Protein 1SBX (pdb70)

Secondary structure (DSSP, 8-state):
-----PPPP---EEEEETTEEEEEEEETTEEEEEHHHHHTTTTTTS-HHHHHHHHHHTTPPPEE--HHHHHHHH---S-TT----EEEEHHHHHHHHHHHH--

Sequence (103 aa):
GSHFPSSDRSTERCETVLEGETISCCFVVGGEKKRLCLPQILNSVVLRDFSLQQINAVCDELHIYCCSRRCTADQLEILKVGILPFSAPSCGLITKTTDAERLCNALLYG

Nearest PDB structures (foldseek):
  1sbx-assembly1_A  TM=1.006E+00  e=2.128E-19  Homo sapiens
  3eq5-assembly1_A  TM=9.847E-01  e=1.390E-13  Homo sapiens
  3eq5-assembly10_J  TM=9.673E-01  e=7.580E-13  Homo sapiens
  1l8r-assembly2_B  TM=8.472E-01  e=7.120E-07  Homo sapiens
  2yqr-assembly1_A  TM=3.032E-01  e=5.575E+00  Homo sapiens

Solvent-accessible surface area: 6929 Å² total

Foldseek 3Di:
DVPCDDDAFDDWDWDAAPHDIFIFTQDPNFTWTFVVLCCVPLVVPPDPVVLVVVCVVVVWDKAKHDPNRVVNCCCPVDPPPDPTTIITTPVSSNVSSCVVVDD

Radius of gyration: 14.13 Å; Cα contacts (8 Å, |Δi|>4): 142; chains: 1; bounding box: 38×30×38 Å

B-factor: mean 8.95, std 5.67, range [1.18, 41.55]

InterPro domains:
  IPR003380 SKI/SNO/DAC domain [PF02437] (83-190)
  IPR009061 Putative DNA-binding domain superfamily [SSF46955] (88-191)
  IPR010919 SAND-like domain superfamily [G3DSA:3.10.390.10] (215-313)
  IPR010919 SAND-like domain superfamily [SSF63763] (217-312)
  IPR014890 c-SKI SMAD4-binding domain [PF08782] (218-311)
  IPR014890 c-SKI SMAD4-binding domain [SM01046] (217-312)
  IPR023216 Transcription regulator SKI/SnoN [PTHR10005] (11-712)
  IPR037000 Ski-like, DNA-binding domain superfamily [G3DSA:3.10.260.20] (88-192)
  IPR047315 Ski oncogene-like, Dachshund-homology domain [cd21083] (91-192)

GO terms:
  GO:0005634 nucleus (C, IDA)
  GO:0005813 centrosome (C, IDA)
  GO:0032991 protein-containing complex (C, IDA)
  GO:0010626 negative regulation of Schwann cell proliferation (P, IGI)
  GO:0030512 negative regulation of transforming growth factor beta receptor signaling pathway (P, IGI)
  GO:0030512 negative regulation of transforming growth factor beta receptor signaling pathway (P, IMP)
  GO:0005515 protein binding (F, IPI)
  GO:0005654 nucleoplasm (C, TAS)
  GO:0005654 nucleoplasm (C, IDA)
  GO:0016604 nuclear body (C, IDA)
  GO:0001227 DNA-binding transcription repressor activity, RNA polymerase II-specific (F, IDA)
  GO:0030512 negative regulation of transforming growth factor beta receptor signaling pathway (P, IDA)
  GO:0016605 PML body (C, IDA)
  GO:0043388 positive regulation of DNA binding (P, IDA)
  GO:0008270 zinc ion binding (F, IDA)
  GO:0045668 negative regulation of osteoblast differentiation (P, IDA)
  GO:0014902 myotube differentiation (P, IDA)
  GO:0030514 negative regulation of BMP signaling pathway (P, IDA)
  GO:0032926 negative regulation of activin receptor signaling pathway (P, IDA)
  GO:0060392 negative regulation of SMAD protein signal transducti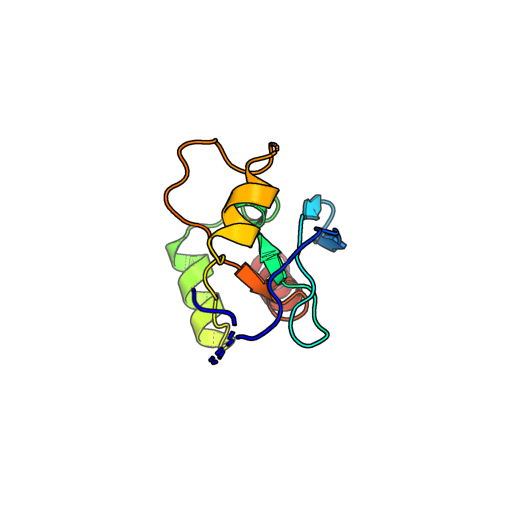on (P, IDA)

CATH classification: 3.10.260.20

Organism: Homo sapiens (NCBI:txid9606)

Structure (mmCIF, N/CA/C/O backbone):
data_1SBX
#
_entry.id   1SBX
#
_cell.length_a   25.927
_cell.length_b   46.633
_cell.length_c   35.729
_cell.angle_alpha   90.00
_cell.angle_beta   93.97
_cell.angle_gamma   90.00
#
_symmetry.space_group_name_H-M   'P 1 21 1'
#
loop_
_entity.id
_entity.type
_entity.pdbx_description
1 polymer 'Ski oncogene'
2 water water
#
loop_
_atom_site.group_PDB
_atom_site.id
_atom_site.type_symbol
_atom_site.label_atom_id
_atom_site.label_alt_id
_atom_site.label_comp_id
_atom_site.label_asym_id
_atom_site.label_entity_id
_atom_site.label_seq_id
_atom_site.pdbx_PDB_ins_code
_atom_site.Cartn_x
_atom_site.Cartn_y
_atom_site.Cartn_z
_atom_site.occupancy
_atom_site.B_iso_or_equiv
_atom_site.auth_seq_id
_atom_site.auth_comp_id
_atom_site.auth_asym_id
_atom_site.auth_atom_id
_atom_site.pdbx_PDB_model_num
ATOM 1 N N . GLY A 1 1 ? -6.723 40.364 -13.237 1.00 20.40 87 GLY A N 1
ATOM 2 C CA . GLY A 1 1 ? -5.940 41.178 -12.259 1.00 18.19 87 GLY A CA 1
ATOM 3 C C . GLY A 1 1 ? -6.339 40.881 -10.827 1.00 17.17 87 GLY A C 1
ATOM 4 O O . GLY A 1 1 ? -7.501 40.591 -10.549 1.00 17.24 87 GLY A O 1
ATOM 5 N N . SER A 1 2 ? -5.377 40.949 -9.913 1.00 16.14 88 SER A N 1
ATOM 6 C CA . SER A 1 2 ? -5.661 40.679 -8.509 1.00 14.72 88 SER A CA 1
ATOM 7 C C . SER A 1 2 ? -5.665 41.964 -7.693 1.00 14.62 88 SER A C 1
ATOM 8 O O . S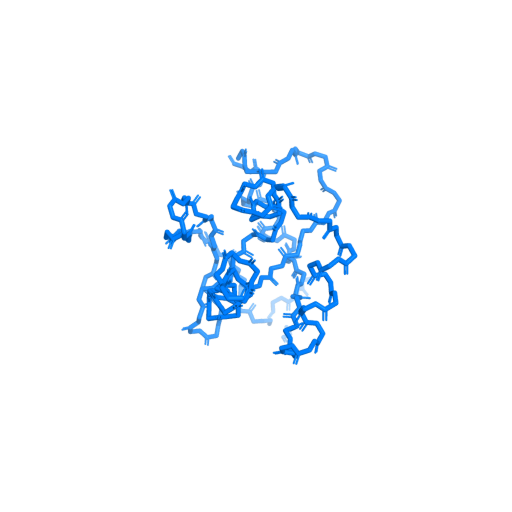ER A 1 2 ? -6.253 42.022 -6.613 1.00 13.13 88 SER A O 1
ATOM 11 N N . HIS A 1 3 ? -5.025 43.002 -8.219 1.00 12.39 89 HIS A N 1
ATOM 12 C CA . HIS A 1 3 ? -4.939 44.265 -7.504 1.00 13.23 89 HIS A CA 1
ATOM 13 C C . HIS A 1 3 ? -6.280 44.873 -7.094 1.00 11.92 89 HIS A C 1
ATOM 14 O O . HIS A 1 3 ? -6.389 45.452 -6.016 1.00 10.40 89 HIS A O 1
ATOM 29 N N . PHE A 1 5 ? -8.690 43.595 -5.890 1.00 9.79 91 PHE A N 1
ATOM 30 C CA . PHE A 1 5 ? -9.237 42.928 -4.714 1.00 9.72 91 PHE A CA 1
ATOM 31 C C . PHE A 1 5 ? -8.430 43.222 -3.455 1.00 9.80 91 PHE A C 1
ATOM 32 O O . PHE A 1 5 ? -8.561 42.537 -2.435 1.00 8.49 91 PHE A O 1
ATOM 48 N N . PRO A 1 7 ? -4.851 43.234 -2.698 1.00 11.92 93 PRO A N 1
ATOM 49 C CA . PRO A 1 7 ? -3.880 42.259 -2.200 1.00 11.25 93 PRO A CA 1
ATOM 50 C C . PRO A 1 7 ? -2.886 42.938 -1.263 1.00 11.08 93 PRO A C 1
ATOM 51 O O . PRO A 1 7 ? -2.734 44.160 -1.282 1.00 12.27 93 PRO A O 1
ATOM 55 N N A SER A 1 8 ? -2.218 42.143 -0.435 0.50 10.17 94 SER A N 1
ATOM 56 N N B SER A 1 8 ? -2.217 42.140 -0.439 0.50 10.18 94 SER A N 1
ATOM 57 C CA A SER A 1 8 ? -1.228 42.678 0.487 0.50 9.54 94 SER A CA 1
ATOM 58 C CA B SER A 1 8 ? -1.227 42.668 0.489 0.50 9.72 94 SER A CA 1
ATOM 59 C C A SER A 1 8 ? 0.097 42.794 -0.252 0.50 8.97 94 SER A C 1
ATOM 60 C C B SER A 1 8 ? 0.099 42.790 -0.251 0.50 8.98 94 SER A C 1
ATOM 61 O O A SER A 1 8 ? 0.276 42.196 -1.312 0.50 8.27 94 SER A O 1
ATOM 62 O O B SER A 1 8 ? 0.279 42.193 -1.311 0.50 8.25 94 SER A O 1
ATOM 67 N N . ASP A 1 9 ? 1.019 43.569 0.306 1.00 9.55 95 ASP A N 1
ATOM 68 C CA . ASP A 1 9 ? 2.323 43.761 -0.310 1.00 9.72 95 ASP A CA 1
ATOM 69 C C . ASP A 1 9 ? 3.101 42.456 -0.356 1.00 8.67 95 ASP A C 1
ATOM 70 O O . ASP A 1 9 ? 2.971 41.609 0.528 1.00 9.28 95 ASP A O 1
ATOM 75 N N . ARG A 1 10 ? 3.905 42.285 -1.396 1.00 7.88 96 ARG A N 1
ATOM 76 C CA . ARG A 1 10 ? 4.718 41.085 -1.498 1.00 7.39 96 ARG A CA 1
ATOM 77 C C . ARG A 1 10 ? 6.143 41.454 -1.120 1.00 7.63 96 ARG A C 1
ATOM 78 O O . ARG A 1 10 ? 6.453 42.631 -0.951 1.00 7.53 96 ARG A O 1
ATOM 86 N N . SER A 1 11 ? 7.003 40.452 -0.967 1.00 6.77 97 SER A N 1
ATOM 87 C CA . SER A 1 11 ? 8.398 40.715 -0.637 1.00 8.18 97 SER A CA 1
ATOM 88 C C . SER A 1 11 ? 9.068 41.232 -1.898 1.00 8.47 97 SER A C 1
ATOM 89 O O . SER A 1 11 ? 8.910 40.658 -2.977 1.00 10.26 97 SER A O 1
ATOM 92 N N . THR A 1 12 ? 9.822 42.315 -1.757 1.00 7.53 98 THR A N 1
ATOM 93 C CA . THR A 1 12 ? 10.485 42.928 -2.898 1.00 9.00 98 THR A CA 1
ATOM 94 C C . THR A 1 12 ? 12.000 43.022 -2.762 1.00 9.21 98 THR A C 1
ATOM 95 O O . THR A 1 12 ? 12.685 43.462 -3.683 1.00 9.80 98 THR A O 1
ATOM 99 N N . GLU A 1 13 ? 12.520 42.615 -1.611 1.00 8.71 99 GLU A N 1
ATOM 100 C CA . GLU A 1 13 ? 13.958 42.635 -1.390 1.00 7.12 99 GLU A CA 1
ATOM 101 C C . GLU A 1 13 ? 14.330 41.696 -0.255 1.00 6.58 99 GLU A C 1
ATOM 102 O O . GLU A 1 13 ? 13.496 41.343 0.575 1.00 5.33 99 GLU A O 1
ATOM 108 N N . ARG A 1 14 ? 15.586 41.275 -0.234 1.00 5.27 100 ARG A N 1
ATOM 109 C CA . ARG A 1 14 ? 16.053 40.382 0.812 1.00 4.64 100 ARG A CA 1
ATOM 110 C C . ARG A 1 14 ? 17.019 41.113 1.727 1.00 4.53 100 ARG A C 1
ATOM 111 O O . ARG A 1 14 ? 17.431 42.235 1.444 1.00 5.19 100 ARG A O 1
ATOM 119 N N . CYS A 1 15 ? 17.350 40.478 2.842 1.00 3.62 101 CYS A N 1
ATOM 120 C CA . CYS A 1 15 ? 18.307 41.023 3.792 1.00 4.35 101 CYS A CA 1
ATOM 121 C C . CYS A 1 15 ? 18.996 39.814 4.396 1.00 5.93 101 CYS A C 1
ATOM 122 O O . CYS A 1 15 ? 18.810 38.695 3.916 1.00 4.87 101 CYS A O 1
ATOM 125 N N . GLU A 1 16 ? 19.799 40.019 5.429 1.00 5.89 102 GLU A N 1
ATOM 126 C CA . GLU A 1 16 ? 20.491 38.890 6.028 1.00 6.75 102 GLU A CA 1
ATOM 127 C C . GLU A 1 16 ? 20.754 39.091 7.505 1.00 6.38 102 GLU A C 1
ATOM 128 O O . GLU A 1 16 ? 20.560 40.181 8.049 1.00 7.79 102 GLU A O 1
ATOM 134 N N . THR A 1 17 ? 21.199 38.025 8.154 1.00 6.54 103 THR A N 1
ATOM 135 C CA . THR A 1 17 ? 21.499 38.078 9.573 1.00 6.29 103 THR A CA 1
ATOM 136 C C . THR A 1 17 ? 22.504 36.984 9.869 1.00 7.28 103 THR A C 1
ATOM 137 O O . THR A 1 17 ? 22.586 35.999 9.140 1.00 6.64 103 THR A O 1
ATOM 141 N N . VAL A 1 18 ? 23.284 37.160 10.927 1.00 6.59 104 VAL A N 1
ATOM 142 C CA . VAL A 1 18 ? 24.272 36.156 11.283 1.00 8.25 104 VAL A CA 1
ATOM 143 C C . VAL A 1 18 ? 23.710 35.191 12.320 1.00 8.71 104 VAL A C 1
ATOM 144 O O . VAL A 1 18 ? 23.257 35.600 13.393 1.00 10.93 104 VAL A O 1
ATOM 148 N N . LEU A 1 19 ? 23.736 33.905 11.983 1.00 9.25 105 LEU A N 1
ATOM 149 C CA . LEU A 1 19 ? 23.240 32.855 12.866 1.00 7.16 105 LEU A CA 1
ATOM 150 C C . LEU A 1 19 ? 24.363 31.879 13.190 1.00 7.53 105 LEU A C 1
ATOM 151 O O . LEU A 1 19 ? 24.824 31.150 12.318 1.00 7.66 105 LEU A O 1
ATOM 156 N N . GLU A 1 20 ? 24.803 31.876 14.443 1.00 7.51 106 GLU A N 1
ATOM 157 C CA . GLU A 1 20 ? 25.868 30.976 14.876 1.00 9.08 106 GLU A CA 1
ATOM 158 C C . GLU A 1 20 ? 27.064 30.965 13.925 1.00 9.58 106 GLU A C 1
ATOM 159 O O . GLU A 1 20 ? 27.601 29.902 13.608 1.00 10.85 106 GLU A O 1
ATOM 165 N N . GLY A 1 21 ? 27.469 32.143 13.459 1.00 10.21 107 GLY A N 1
ATOM 166 C CA . GLY A 1 21 ? 28.618 32.227 12.574 1.00 9.90 107 GLY A CA 1
ATOM 167 C C . GLY A 1 21 ? 28.379 32.195 11.074 1.00 10.64 107 GLY A C 1
ATOM 168 O O . GLY A 1 21 ? 29.311 32.418 10.302 1.00 12.06 107 GLY A O 1
ATOM 169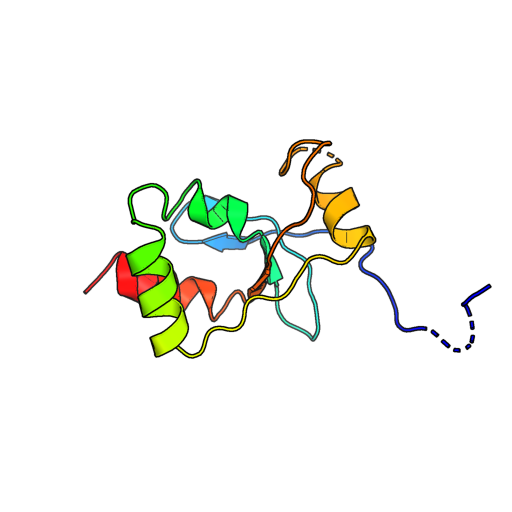 N N . GLU A 1 22 ? 27.151 31.915 10.650 1.00 8.73 108 GLU A N 1
ATOM 170 C CA . GLU A 1 22 ? 26.839 31.860 9.227 1.00 8.18 108 GLU A CA 1
ATOM 171 C C . GLU A 1 22 ? 25.869 32.973 8.835 1.00 7.63 108 GLU A C 1
ATOM 172 O O . GLU A 1 22 ? 24.925 33.268 9.565 1.00 8.97 108 GLU A O 1
ATOM 178 N N . THR A 1 23 ? 26.109 33.590 7.681 1.00 7.62 109 THR A N 1
ATOM 179 C CA . THR A 1 23 ? 25.239 34.652 7.191 1.00 6.85 109 THR A CA 1
ATOM 180 C C . THR A 1 23 ? 24.069 34.019 6.447 1.00 6.60 109 THR A C 1
ATOM 181 O O . THR A 1 23 ? 24.246 33.410 5.390 1.00 8.96 109 THR A O 1
ATOM 185 N N . ILE A 1 24 ? 22.874 34.175 7.005 1.00 5.25 110 ILE A N 1
ATOM 186 C CA . ILE A 1 24 ? 21.666 33.598 6.428 1.00 4.17 110 ILE A CA 1
ATOM 187 C C . ILE A 1 24 ? 20.789 34.658 5.770 1.00 3.51 110 ILE A C 1
ATOM 188 O O . ILE A 1 24 ? 20.580 35.734 6.331 1.00 3.98 110 ILE A O 1
ATOM 193 N N . SER A 1 25 ? 20.283 34.347 4.580 1.00 3.28 111 SER A N 1
ATOM 194 C CA . SER A 1 25 ? 19.417 35.265 3.847 1.00 3.78 111 SER A CA 1
ATOM 195 C C . SER A 1 25 ? 18.028 35.226 4.467 1.00 2.33 111 SER A C 1
ATOM 196 O O . SER A 1 25 ? 17.569 34.172 4.911 1.00 3.12 111 SER A O 1
ATOM 199 N N A CYS A 1 26 ? 17.372 36.384 4.512 0.80 3.74 112 CYS A N 1
ATOM 200 N N B CYS A 1 26 ? 17.355 36.369 4.482 0.20 2.72 112 CYS A N 1
ATOM 201 C CA A CYS A 1 26 ? 16.042 36.500 5.112 0.80 3.45 112 CYS A CA 1
ATOM 202 C CA B CYS A 1 26 ? 16.023 36.439 5.057 0.20 2.38 112 CYS A CA 1
ATOM 203 C C A CYS A 1 26 ? 15.155 37.500 4.386 0.80 2.90 112 CYS A C 1
ATOM 204 C C B CYS A 1 26 ? 15.160 37.509 4.406 0.20 2.50 112 CYS A C 1
ATOM 205 O O A CYS A 1 26 ? 15.590 38.203 3.473 0.80 3.25 112 CYS A O 1
ATOM 206 O O B CYS A 1 26 ? 15.617 38.266 3.549 0.20 2.60 112 CYS A O 1
ATOM 211 N N . PHE A 1 27 ? 13.904 37.558 4.831 1.00 2.92 113 PHE A N 1
ATOM 212 C CA . PHE A 1 27 ? 12.933 38.508 4.316 1.00 3.07 113 PHE A CA 1
ATOM 213 C C . PHE A 1 27 ? 12.259 39.031 5.570 1.00 3.38 113 PHE A C 1
ATOM 214 O O . PHE A 1 27 ? 11.960 38.258 6.475 1.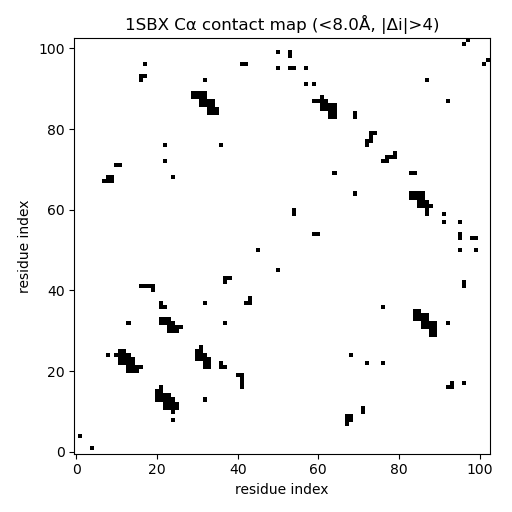00 3.53 113 PHE A O 1
ATOM 222 N N . VAL A 1 28 ? 12.043 40.336 5.650 1.00 3.25 114 VAL A N 1
ATOM 223 C CA . VAL A 1 28 ? 11.380 40.883 6.822 1.00 3.94 114 VAL A CA 1
ATOM 224 C C . VAL A 1 28 ? 9.881 40.749 6.598 1.00 5.04 114 VAL A C 1
ATOM 225 O O . VAL A 1 28 ? 9.341 41.252 5.608 1.00 4.42 114 VAL A O 1
ATOM 229 N N . VAL A 1 29 ? 9.222 40.045 7.511 1.00 4.47 115 VAL A N 1
ATOM 230 C CA . VAL A 1 29 ? 7.785 39.831 7.432 1.00 5.52 115 VAL A CA 1
ATOM 231 C C . VAL A 1 29 ? 7.177 40.040 8.814 1.00 5.30 115 VAL A C 1
ATOM 232 O O . VAL A 1 29 ? 7.598 39.414 9.783 1.00 6.40 115 VAL A O 1
ATOM 236 N N . GLY A 1 30 ? 6.197 40.933 8.904 1.00 6.24 116 GLY A N 1
ATOM 237 C CA . GLY A 1 30 ? 5.553 41.184 10.180 1.00 6.92 116 GLY A CA 1
ATOM 238 C C . GLY A 1 30 ? 6.486 41.734 11.238 1.00 6.85 116 GLY A C 1
ATOM 239 O O . GLY A 1 30 ? 6.288 41.504 12.430 1.00 8.04 116 GLY A O 1
ATOM 240 N N . GLY A 1 31 ? 7.513 42.453 10.801 1.00 6.71 117 GLY A N 1
ATOM 241 C CA . GLY A 1 31 ? 8.456 43.036 11.739 1.00 5.68 117 GLY A CA 1
ATOM 242 C C . GLY A 1 31 ? 9.545 42.102 12.239 1.00 5.58 117 GLY A C 1
ATOM 243 O O . GLY A 1 31 ? 10.294 42.455 13.144 1.00 6.42 117 GLY A O 1
ATOM 244 N N . GLU A 1 32 ? 9.639 40.911 11.655 1.00 4.43 118 GLU A N 1
ATOM 245 C CA . GLU A 1 32 ? 10.655 39.943 12.057 1.00 5.14 118 GLU A CA 1
ATOM 246 C C . GLU A 1 32 ? 11.326 39.322 10.842 1.00 3.88 118 GLU A C 1
ATOM 247 O O . GLU A 1 32 ? 10.668 39.037 9.845 1.00 5.23 118 GLU A O 1
ATOM 253 N N A LYS A 1 33 ? 12.637 39.113 10.929 0.40 3.68 119 LYS A N 1
ATOM 254 N N B LYS A 1 33 ? 12.638 39.121 10.921 0.60 3.80 119 LYS A N 1
ATOM 255 C CA A LYS A 1 33 ? 13.371 38.496 9.833 0.40 3.31 119 LYS A CA 1
ATOM 256 C CA B LYS A 1 33 ? 13.359 38.506 9.818 0.60 3.69 119 LYS A CA 1
ATOM 257 C C A LYS A 1 33 ? 12.981 37.026 9.737 0.40 3.54 119 LYS A C 1
ATOM 258 C C B LYS A 1 33 ? 12.988 37.032 9.734 0.60 3.68 119 LYS A C 1
ATOM 259 O O A LYS A 1 33 ? 12.912 36.329 10.750 0.40 3.64 119 LYS A O 1
ATOM 260 O O B LYS A 1 33 ? 12.934 36.340 10.751 0.60 3.49 119 LYS A O 1
ATOM 271 N N . ARG A 1 34 ? 12.719 36.565 8.519 1.00 3.98 120 ARG A N 1
ATOM 272 C CA . ARG A 1 34 ? 12.356 35.168 8.285 1.00 3.51 120 ARG A CA 1
ATOM 273 C C . ARG A 1 34 ? 13.522 34.557 7.520 1.00 3.68 120 ARG A C 1
ATOM 274 O O . ARG A 1 34 ? 13.781 34.926 6.370 1.00 4.42 120 ARG A O 1
ATOM 282 N N . LEU A 1 35 ? 14.210 33.616 8.164 1.00 2.48 121 LEU A N 1
ATOM 283 C CA . LEU A 1 35 ? 15.389 32.965 7.597 1.00 3.50 121 LEU A CA 1
ATOM 284 C C . LEU A 1 35 ? 15.153 31.772 6.680 1.00 2.90 121 LEU A C 1
ATOM 285 O O . LEU A 1 35 ? 14.265 30.954 6.910 1.00 2.67 121 LEU A O 1
ATOM 290 N N . CYS A 1 36 ? 15.980 31.677 5.642 1.00 1.84 122 CYS A N 1
ATOM 291 C CA . CYS A 1 36 ? 15.904 30.575 4.686 1.00 3.28 122 CYS A CA 1
ATOM 292 C C . CYS A 1 36 ? 16.243 29.289 5.441 1.00 3.03 122 CYS A C 1
ATOM 293 O O . CYS A 1 36 ? 17.393 29.073 5.826 1.00 2.86 122 CYS A O 1
ATOM 296 N N . LEU A 1 37 ? 15.247 28.438 5.656 1.00 1.98 123 LEU A N 1
ATOM 297 C CA . LEU A 1 37 ? 15.467 27.200 6.401 1.00 3.80 123 LEU A CA 1
ATOM 298 C C . LEU A 1 37 ? 16.512 26.256 5.797 1.00 3.70 123 LEU A C 1
ATOM 299 O O . LEU A 1 37 ? 17.417 25.800 6.499 1.00 3.72 123 LEU A O 1
ATOM 304 N N . PRO A 1 38 ? 16.406 25.946 4.493 1.00 4.07 124 PRO A N 1
ATOM 305 C CA . PRO A 1 38 ? 17.386 25.048 3.874 1.00 4.83 124 PRO A CA 1
ATOM 306 C C . PRO A 1 38 ? 18.821 25.510 4.114 1.00 5.09 124 PRO A C 1
ATOM 307 O O . PRO A 1 38 ? 19.713 24.704 4.381 1.00 5.04 124 PRO A O 1
ATOM 311 N N . GLN A 1 39 ? 19.036 26.816 4.026 1.00 4.77 125 GLN A N 1
ATOM 312 C CA . GLN A 1 39 ? 20.363 27.373 4.228 1.00 5.44 125 GLN A CA 1
ATOM 313 C C . GLN A 1 39 ? 20.888 27.036 5.623 1.00 4.80 125 GLN A C 1
ATOM 314 O O . GLN A 1 39 ? 22.060 26.692 5.789 1.00 6.34 125 GLN A O 1
ATOM 320 N N . ILE A 1 40 ? 20.018 27.125 6.623 1.00 4.73 126 ILE A N 1
ATOM 321 C CA . ILE A 1 40 ? 20.397 26.806 7.998 1.00 4.20 126 ILE A CA 1
ATOM 322 C C . ILE A 1 40 ? 20.701 25.313 8.137 1.00 3.98 126 ILE A C 1
ATOM 323 O O . ILE A 1 40 ? 21.722 24.922 8.707 1.00 4.31 126 ILE A O 1
ATOM 328 N N . LEU A 1 41 ? 19.803 24.487 7.609 1.00 3.59 127 LEU A N 1
ATOM 329 C CA . LEU A 1 41 ? 19.943 23.037 7.668 1.00 4.21 127 LEU A CA 1
ATOM 330 C C . LEU A 1 41 ? 21.206 22.545 6.978 1.00 5.47 127 LEU A C 1
ATOM 331 O O . LEU A 1 41 ? 21.758 21.511 7.357 1.00 4.69 127 LEU A O 1
ATOM 336 N N . ASN A 1 42 ? 21.655 23.287 5.970 1.00 4.47 128 ASN A N 1
ATOM 337 C CA . ASN A 1 42 ? 22.853 22.925 5.214 1.00 5.45 128 ASN A CA 1
ATOM 338 C C . ASN A 1 42 ? 24.140 23.572 5.712 1.00 7.88 128 ASN A C 1
ATOM 339 O O . ASN A 1 42 ? 25.208 23.340 5.146 1.00 10.35 128 ASN A O 1
ATOM 344 N N . SER A 1 43 ? 24.050 24.382 6.759 1.00 5.78 129 SER A N 1
ATOM 345 C CA . SER A 1 43 ? 25.242 25.028 7.292 1.00 6.48 129 SER A CA 1
ATOM 346 C C . SER A 1 43 ? 25.417 24.813 8.794 1.00 5.53 129 SER A C 1
ATOM 347 O O . SER A 1 43 ? 26.053 23.846 9.217 1.00 6.91 129 SER A O 1
ATOM 350 N N A VAL A 1 44 ? 24.860 25.708 9.603 0.40 6.49 130 VAL A N 1
ATOM 351 N N B VAL A 1 44 ? 24.827 25.706 9.582 0.60 6.55 130 VAL A N 1
ATOM 352 C CA A VAL A 1 44 ? 24.993 25.597 11.053 0.40 5.92 130 VAL A CA 1
ATOM 353 C CA B VAL A 1 44 ? 24.903 25.657 11.039 0.60 6.05 130 VAL A CA 1
ATOM 354 C C A VAL A 1 44 ? 24.483 24.281 11.636 0.40 5.91 130 VAL A C 1
ATOM 355 C C B VAL A 1 44 ? 24.456 24.323 11.638 0.60 5.84 130 VAL A C 1
ATOM 356 O O A VAL A 1 44 ? 25.036 23.786 12.616 0.40 6.61 130 VAL A O 1
ATOM 357 O O B VAL A 1 44 ? 25.027 23.858 12.621 0.60 6.69 130 VAL A O 1
ATOM 364 N N . LEU A 1 45 ? 23.437 23.712 11.044 1.00 5.43 131 LEU A N 1
ATOM 365 C CA . LEU A 1 45 ? 22.904 22.444 11.544 1.00 5.48 131 LEU A CA 1
ATOM 366 C C . LEU A 1 45 ? 23.164 21.273 10.599 1.00 5.87 131 LEU A C 1
ATOM 367 O O . LEU A 1 45 ? 22.477 20.255 10.658 1.00 5.89 131 LEU A O 1
ATOM 372 N N . ARG A 1 46 ? 24.174 21.412 9.745 1.00 6.40 132 ARG A N 1
ATOM 373 C CA . ARG A 1 46 ? 24.503 20.374 8.774 1.00 9.03 132 ARG A CA 1
ATOM 374 C C . ARG A 1 46 ? 24.709 18.988 9.379 1.00 9.10 132 ARG A C 1
ATOM 375 O O . ARG A 1 46 ? 24.318 17.987 8.779 1.00 10.10 132 ARG A O 1
ATOM 383 N N . ASP A 1 47 ? 25.312 18.925 10.564 1.00 10.87 133 ASP A N 1
ATOM 384 C CA . ASP A 1 47 ? 25.581 17.642 11.207 1.00 12.00 133 ASP A CA 1
ATOM 385 C C . ASP A 1 47 ? 24.492 17.077 12.112 1.00 11.69 133 ASP A C 1
ATOM 386 O O . ASP A 1 47 ? 24.712 16.078 12.796 1.00 15.09 133 ASP A O 1
ATOM 391 N N . PHE A 1 48 ? 23.322 17.706 12.119 1.00 8.56 134 PHE A N 1
ATOM 392 C CA . PHE A 1 48 ? 22.213 17.223 12.932 1.00 8.27 134 PHE A CA 1
ATOM 393 C C . PHE A 1 48 ? 21.200 16.527 12.037 1.00 7.02 134 PHE A C 1
ATOM 394 O O . PHE A 1 48 ? 20.928 16.981 10.924 1.00 7.99 134 PHE A O 1
ATOM 402 N N . SER A 1 49 ? 20.654 15.417 12.520 1.00 5.64 135 SER A N 1
ATOM 403 C CA . SER A 1 49 ? 19.679 14.659 11.745 1.00 6.63 135 SER A CA 1
ATOM 404 C C . SER A 1 49 ? 18.392 15.458 11.618 1.00 5.92 135 SER A C 1
ATOM 405 O O . SER A 1 49 ? 18.056 16.247 12.500 1.00 5.72 135 SER A O 1
ATOM 408 N N . LEU A 1 50 ? 17.673 15.265 10.516 1.00 5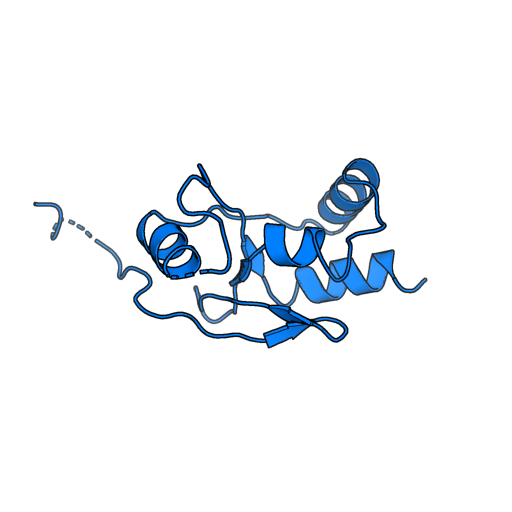.61 136 LEU A N 1
ATOM 409 C CA . LEU A 1 50 ? 16.420 15.981 10.333 1.00 5.58 136 LEU A CA 1
ATOM 410 C C . LEU A 1 50 ? 15.411 15.510 11.377 1.00 6.52 136 LEU A C 1
ATOM 411 O O . LEU A 1 50 ? 14.522 16.264 11.778 1.00 7.14 136 LEU A O 1
ATOM 416 N N . GLN A 1 51 ? 15.556 14.268 11.831 1.00 7.70 137 GLN A N 1
ATOM 417 C CA . GLN A 1 51 ? 14.641 13.743 12.835 1.00 7.26 137 GLN A CA 1
ATOM 418 C C . GLN A 1 51 ? 14.796 14.522 14.133 1.00 6.20 137 GLN A C 1
ATOM 419 O O . GLN A 1 51 ? 13.805 14.900 14.759 1.00 6.93 137 GLN A O 1
ATOM 425 N N . GLN A 1 52 ? 16.039 14.763 14.542 1.00 4.93 138 GLN A N 1
ATOM 426 C CA . GLN A 1 52 ? 16.284 15.499 15.779 1.00 5.14 138 GLN A CA 1
ATOM 427 C C . GLN A 1 52 ? 15.896 16.967 15.636 1.00 5.02 138 GLN A C 1
ATOM 428 O O . GLN A 1 52 ? 15.287 17.543 16.532 1.00 5.84 138 GLN A O 1
ATOM 434 N N . ILE A 1 53 ? 16.248 17.568 14.506 1.00 3.27 139 ILE A N 1
ATOM 435 C CA . ILE A 1 53 ? 15.914 18.968 14.268 1.00 4.26 139 ILE A CA 1
ATOM 436 C C . ILE A 1 53 ? 14.399 19.136 14.342 1.00 6.16 139 ILE A C 1
ATOM 437 O O . ILE A 1 53 ? 13.887 20.028 15.025 1.00 6.02 139 ILE A O 1
ATOM 442 N N . ASN A 1 54 ? 13.685 18.262 13.644 1.00 3.59 140 ASN A N 1
ATOM 443 C CA . ASN A 1 54 ? 12.230 18.309 13.621 1.00 5.64 140 ASN A CA 1
ATOM 444 C C . ASN A 1 54 ? 11.657 18.119 15.028 1.00 5.84 140 ASN A C 1
ATOM 445 O O . ASN A 1 54 ? 10.758 18.850 15.446 1.00 5.81 140 ASN A O 1
ATOM 450 N N . ALA A 1 55 ? 12.198 17.152 15.761 1.00 5.53 141 ALA A N 1
ATOM 451 C CA . ALA A 1 55 ? 11.735 16.868 17.117 1.00 6.30 141 ALA A CA 1
ATOM 452 C C . ALA A 1 55 ? 11.871 18.081 18.035 1.00 6.05 141 ALA A C 1
ATOM 453 O O . ALA A 1 55 ? 10.962 18.391 18.810 1.00 6.17 141 ALA A O 1
ATOM 455 N N . VAL A 1 56 ? 13.009 18.764 17.951 1.00 4.29 142 VAL A N 1
ATOM 456 C CA . VAL A 1 56 ? 13.249 19.938 18.786 1.00 5.45 142 VAL A CA 1
ATOM 457 C C . VAL A 1 56 ? 12.381 21.115 18.344 1.00 5.68 142 VAL A C 1
ATOM 458 O O . VAL A 1 56 ? 11.924 21.906 19.172 1.00 5.96 142 VAL A O 1
ATOM 462 N N . CYS A 1 57 ? 12.151 21.238 17.039 1.00 5.47 143 CYS A N 1
ATOM 463 C CA . CYS A 1 57 ? 11.304 22.317 16.533 1.00 6.28 143 CYS A CA 1
ATOM 464 C C . CYS A 1 57 ? 9.905 22.175 17.118 1.00 6.34 143 CYS A C 1
ATOM 465 O O . CYS A 1 57 ? 9.291 23.152 17.541 1.00 6.79 143 CYS A O 1
ATOM 468 N N . ASP A 1 58 ? 9.397 20.950 17.128 1.00 7.07 144 ASP A N 1
ATOM 469 C CA . ASP A 1 58 ? 8.070 20.698 17.672 1.00 9.25 144 ASP A CA 1
ATOM 470 C C . ASP A 1 58 ? 8.009 21.075 19.149 1.00 7.85 144 ASP A C 1
ATOM 471 O O . ASP A 1 58 ? 7.066 21.723 19.597 1.00 6.59 144 ASP A O 1
ATOM 476 N N . GLU A 1 59 ? 9.025 20.672 19.902 1.00 6.88 145 GLU A N 1
ATOM 477 C CA . GLU A 1 59 ? 9.066 20.962 21.329 1.00 7.93 145 GLU A CA 1
ATOM 478 C C . GLU A 1 59 ? 9.118 22.463 21.599 1.00 6.68 145 GLU A C 1
ATOM 479 O O . GLU A 1 59 ? 8.579 22.941 22.598 1.00 7.80 145 GLU A O 1
ATOM 485 N N . LEU A 1 60 ? 9.764 23.200 20.701 1.00 4.71 146 LEU A N 1
ATOM 486 C CA . LEU A 1 60 ? 9.890 24.649 20.835 1.00 4.59 146 LEU A CA 1
ATOM 487 C C . LEU A 1 60 ? 8.732 25.385 20.167 1.00 5.40 146 LEU A C 1
ATOM 488 O O . LEU A 1 60 ? 8.730 26.617 20.097 1.00 6.30 146 LEU A O 1
ATOM 493 N N . HIS A 1 61 ? 7.752 24.628 19.681 1.00 5.46 147 HIS A N 1
ATOM 494 C CA . HIS A 1 61 ? 6.586 25.212 19.018 1.00 7.14 147 HIS A CA 1
ATOM 495 C C . HIS A 1 61 ? 6.998 26.144 17.889 1.00 7.13 147 HIS A C 1
ATOM 496 O O . HIS A 1 61 ? 6.455 27.242 17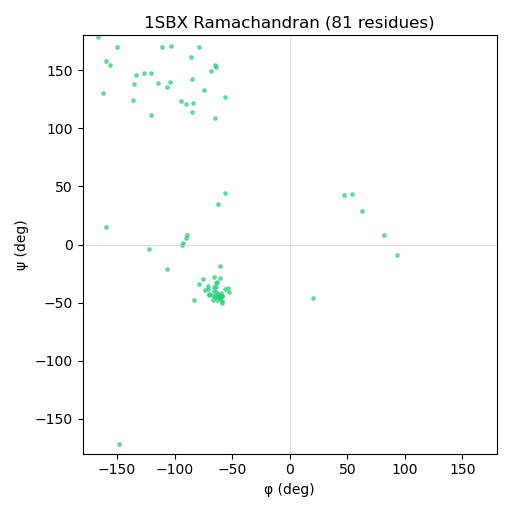.732 1.00 8.36 147 HIS A O 1
ATOM 503 N N . ILE A 1 62 ? 7.969 25.700 17.103 1.00 5.27 148 ILE A N 1
ATOM 504 C CA . ILE A 1 62 ? 8.451 26.489 15.985 1.00 6.04 148 ILE A CA 1
ATOM 505 C C . ILE A 1 62 ? 7.665 26.154 14.728 1.00 7.45 148 ILE A C 1
ATOM 506 O O . ILE A 1 62 ? 7.623 24.999 14.300 1.00 8.66 148 ILE A O 1
ATOM 511 N N . TYR A 1 63 ? 7.025 27.166 14.153 1.00 7.34 149 TYR A N 1
ATOM 512 C CA . TYR A 1 63 ? 6.264 26.977 12.929 1.00 7.51 149 TYR A CA 1
ATOM 513 C C . TYR A 1 63 ? 7.080 27.488 11.756 1.00 7.19 149 TYR A C 1
ATOM 514 O O . TYR A 1 63 ? 7.517 28.642 11.745 1.00 8.52 149 TYR A O 1
ATOM 523 N N A CYS A 1 64 ? 7.299 26.631 10.767 0.70 6.99 150 CYS A N 1
ATOM 524 N N B CYS A 1 64 ? 7.275 26.621 10.767 0.30 7.12 150 CYS A N 1
ATOM 525 C CA A CYS A 1 64 ? 8.065 27.034 9.602 0.70 8.04 150 CYS A CA 1
ATOM 526 C CA B CYS A 1 64 ? 8.033 26.955 9.568 0.30 7.56 150 CYS A CA 1
ATOM 527 C C A CYS A 1 64 ? 7.124 27.370 8.456 0.70 8.17 150 CYS A C 1
ATOM 528 C C B CYS A 1 64 ? 7.097 27.364 8.440 0.30 7.66 150 CYS A C 1
ATOM 529 O O A CYS A 1 64 ? 6.337 26.534 8.010 0.70 8.07 150 CYS A O 1
ATOM 530 O O B CYS A 1 64 ? 6.287 26.561 7.978 0.30 7.43 150 CYS A O 1
ATOM 535 N N . SER A 1 65 ? 7.202 28.613 7.997 1.00 7.15 151 SER A N 1
ATOM 536 C CA . SER A 1 65 ? 6.355 29.084 6.915 1.00 8.58 151 SER A CA 1
ATOM 537 C C . SER A 1 65 ? 6.956 28.703 5.569 1.00 8.51 151 SER A C 1
ATOM 538 O O . SER A 1 65 ? 8.075 28.194 5.494 1.00 8.78 151 SER A O 1
ATOM 541 N N A ARG A 1 66 ? 6.201 28.944 4.504 0.30 8.49 152 ARG A N 1
ATOM 542 N N B ARG A 1 66 ? 6.199 28.965 4.512 0.70 9.39 152 ARG A N 1
ATOM 543 C CA A ARG A 1 66 ? 6.660 28.625 3.160 0.30 8.06 152 ARG A CA 1
ATOM 544 C CA B ARG A 1 66 ? 6.610 28.645 3.154 0.70 9.36 152 ARG A CA 1
ATOM 545 C C A ARG A 1 66 ? 6.892 29.897 2.354 0.30 7.83 152 ARG A C 1
ATOM 546 C C B ARG A 1 66 ? 6.897 29.920 2.362 0.70 8.92 152 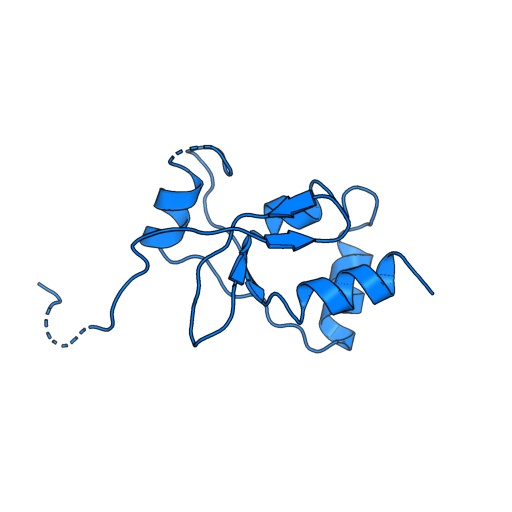ARG A C 1
ATOM 547 O O A ARG A 1 66 ? 6.122 30.854 2.447 0.30 7.67 152 ARG A O 1
ATOM 548 O O B ARG A 1 66 ? 6.176 30.912 2.483 0.70 8.10 152 ARG A O 1
ATOM 563 N N . CYS A 1 67 ? 7.962 29.900 1.568 1.00 6.14 153 CYS A N 1
ATOM 564 C CA . CYS A 1 67 ? 8.308 31.054 0.746 1.00 6.65 153 CYS A CA 1
ATOM 565 C C . CYS A 1 67 ? 7.191 31.326 -0.248 1.00 4.51 153 CYS A C 1
ATOM 566 O O . CYS A 1 67 ? 6.613 30.396 -0.809 1.00 4.61 153 CYS A O 1
ATO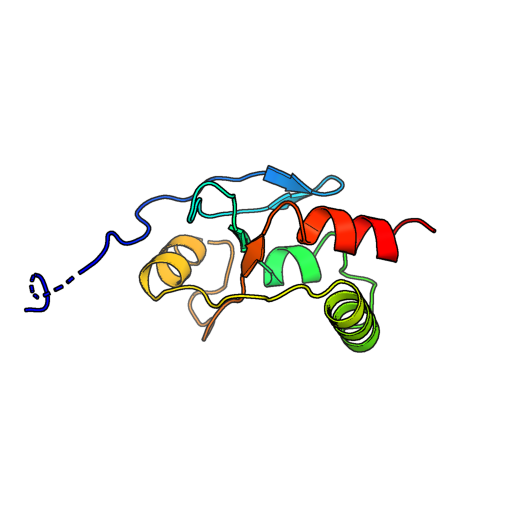M 569 N N . THR A 1 68 ? 6.889 32.599 -0.469 1.00 4.38 154 THR A N 1
ATOM 570 C CA . THR A 1 68 ? 5.878 32.956 -1.456 1.00 4.33 154 THR A CA 1
ATOM 571 C C . THR A 1 68 ? 6.613 32.843 -2.785 1.00 4.41 154 THR A C 1
ATOM 572 O O . THR A 1 68 ? 7.834 32.702 -2.806 1.00 2.78 154 THR A O 1
ATOM 576 N N . ALA A 1 69 ? 5.884 32.914 -3.891 1.00 4.05 155 ALA A N 1
ATOM 577 C CA . ALA A 1 69 ? 6.512 32.819 -5.203 1.00 5.51 155 ALA A CA 1
ATOM 578 C C . ALA A 1 69 ? 7.593 33.887 -5.352 1.00 5.26 155 ALA A C 1
ATOM 579 O O . ALA A 1 69 ? 8.648 33.639 -5.930 1.00 5.20 155 ALA A O 1
ATOM 581 N N . ASP A 1 70 ? 7.331 35.073 -4.816 1.00 4.72 156 ASP A N 1
ATOM 582 C CA . ASP A 1 70 ? 8.284 36.171 -4.905 1.00 5.40 156 ASP A CA 1
ATOM 583 C C . ASP A 1 70 ? 9.541 35.900 -4.093 1.00 4.61 156 ASP A C 1
ATOM 584 O O . ASP A 1 70 ? 10.656 36.148 -4.551 1.00 3.43 156 ASP A O 1
ATOM 589 N N . GLN A 1 71 ? 9.361 35.388 -2.882 1.00 3.56 157 GLN A N 1
ATOM 590 C CA . GLN A 1 71 ? 10.503 35.097 -2.030 1.00 3.48 157 GLN A CA 1
ATOM 591 C C . GLN A 1 71 ? 11.347 33.975 -2.624 1.00 3.20 157 GLN A C 1
ATOM 592 O O . GLN A 1 71 ? 12.575 34.031 -2.590 1.00 3.39 157 GLN A O 1
ATOM 598 N N . LEU A 1 72 ? 10.694 32.958 -3.176 1.00 2.74 158 LEU A N 1
ATOM 599 C CA . LEU A 1 72 ? 11.421 31.846 -3.781 1.00 3.53 158 LEU A CA 1
ATOM 600 C C . LEU A 1 72 ? 12.275 32.362 -4.941 1.00 3.45 158 LEU A C 1
ATOM 601 O O . LEU A 1 72 ? 13.444 31.998 -5.072 1.00 2.84 158 LEU A O 1
ATOM 606 N N . GLU A 1 73 ? 11.691 33.220 -5.774 1.00 3.54 159 GLU A N 1
ATOM 607 C CA . GLU A 1 73 ? 12.407 33.789 -6.912 1.00 4.28 159 GLU A CA 1
ATOM 608 C C . GLU A 1 73 ? 13.621 34.594 -6.461 1.00 4.40 159 GLU A C 1
ATOM 609 O O . GLU A 1 73 ? 14.713 34.433 -7.001 1.00 3.23 159 GLU A O 1
ATOM 615 N N . ILE A 1 74 ? 13.438 35.453 -5.463 1.00 3.37 160 ILE A N 1
ATOM 616 C CA . ILE A 1 74 ? 14.548 36.264 -4.980 1.00 3.32 160 ILE A CA 1
ATOM 617 C C . ILE A 1 74 ? 15.704 35.395 -4.483 1.00 4.22 160 ILE A C 1
ATOM 618 O O . ILE A 1 74 ? 16.865 35.663 -4.798 1.00 4.79 160 ILE A O 1
ATOM 623 N N . LEU A 1 75 ? 15.395 34.347 -3.725 1.00 2.37 161 LEU A N 1
ATOM 624 C CA . LEU A 1 75 ? 16.443 33.472 -3.214 1.00 2.61 161 LEU A CA 1
ATOM 625 C C . LEU A 1 75 ? 17.175 32.773 -4.347 1.00 2.96 161 LEU A C 1
ATOM 626 O O . LEU A 1 75 ? 18.374 32.514 -4.253 1.00 3.69 161 LEU A O 1
ATOM 631 N N . LYS A 1 76 ? 16.457 32.469 -5.423 1.00 3.48 162 LYS A N 1
ATOM 632 C CA . LYS A 1 76 ? 17.079 31.810 -6.568 1.00 5.02 162 LYS A CA 1
ATOM 633 C C . LYS A 1 76 ? 18.015 32.788 -7.276 1.00 5.77 162 LYS A C 1
ATOM 634 O O . LYS A 1 76 ? 19.138 32.436 -7.634 1.00 5.93 162 LYS A O 1
ATOM 640 N N . VAL A 1 77 ? 17.554 34.022 -7.458 1.00 6.73 163 VAL A N 1
ATOM 641 C CA . VAL A 1 77 ? 18.357 35.051 -8.114 1.00 7.86 163 VAL A CA 1
ATOM 642 C C . VAL A 1 77 ? 19.628 35.330 -7.316 1.00 6.93 163 VAL A C 1
ATOM 643 O O . VAL A 1 77 ? 20.668 35.672 -7.887 1.00 8.21 163 VAL A O 1
ATOM 655 N N . GLY A 1 79 ? 21.213 33.106 -5.723 1.00 7.31 165 GLY A N 1
ATOM 656 C CA . GLY A 1 79 ? 22.049 31.920 -5.758 1.00 6.21 165 GLY A CA 1
ATOM 657 C C . GLY A 1 79 ? 22.018 31.133 -4.461 1.00 7.27 165 GLY A C 1
ATOM 658 O O . GLY A 1 79 ? 22.869 30.274 -4.229 1.00 7.22 165 GLY A O 1
ATOM 659 N N . ILE A 1 80 ? 21.037 31.420 -3.611 1.00 5.07 166 ILE A N 1
ATOM 660 C CA . ILE A 1 80 ? 20.910 30.728 -2.332 1.00 6.30 166 ILE A CA 1
ATOM 661 C C . ILE A 1 80 ? 20.286 29.349 -2.527 1.00 6.49 166 ILE A C 1
ATOM 662 O O . ILE A 1 80 ? 20.615 28.394 -1.815 1.00 7.94 166 ILE A O 1
ATOM 667 N N . LEU A 1 81 ? 19.380 29.259 -3.494 1.00 5.64 167 LEU A N 1
ATOM 668 C CA . LEU A 1 81 ? 18.693 28.014 -3.815 1.00 5.62 167 LEU A CA 1
ATOM 669 C C . LEU A 1 81 ? 18.864 27.754 -5.305 1.00 5.18 167 LEU A C 1
ATOM 670 O O . LEU A 1 81 ? 18.939 28.694 -6.096 1.00 6.12 167 LEU A O 1
ATOM 675 N N . PRO A 1 82 ? 18.933 26.479 -5.710 1.00 6.83 168 PRO A N 1
ATOM 676 C CA . PRO A 1 82 ? 19.085 26.202 -7.141 1.00 6.61 168 PRO A CA 1
ATOM 677 C C . PRO A 1 82 ? 17.825 26.682 -7.859 1.00 5.64 168 PRO A C 1
ATOM 678 O O . PRO A 1 82 ? 16.757 26.762 -7.253 1.00 6.11 168 PRO A O 1
ATOM 682 N N . PHE A 1 83 ? 17.946 27.011 -9.141 1.00 5.44 169 PHE A N 1
ATOM 683 C CA . PHE A 1 83 ? 16.795 27.494 -9.893 1.00 5.51 169 PHE A CA 1
ATOM 684 C C . PHE A 1 83 ? 15.653 26.493 -9.973 1.00 5.76 169 PHE A C 1
ATOM 685 O O . PHE A 1 83 ? 14.514 26.868 -10.253 1.00 6.24 169 PHE A O 1
ATOM 693 N N . SER A 1 84 ? 15.957 25.225 -9.715 1.00 5.45 170 SER A N 1
ATOM 694 C CA . SER A 1 84 ? 14.955 24.169 -9.771 1.00 6.58 170 SER A CA 1
ATOM 695 C C . SER A 1 84 ? 14.271 23.870 -8.434 1.00 5.12 170 SER A C 1
ATOM 696 O O . SER A 1 84 ? 13.431 22.975 -8.357 1.00 6.63 170 SER A O 1
ATOM 699 N N . ALA A 1 85 ? 14.624 24.608 -7.387 1.00 5.23 171 ALA A N 1
ATOM 700 C CA . ALA A 1 85 ? 14.011 24.396 -6.076 1.00 5.14 171 ALA A CA 1
ATOM 701 C C . ALA A 1 85 ? 12.495 24.528 -6.203 1.00 6.43 171 ALA A C 1
ATOM 702 O O . ALA A 1 85 ? 11.993 25.531 -6.708 1.00 5.74 171 ALA A O 1
ATOM 704 N N . PRO A 1 86 ? 11.745 23.517 -5.734 1.00 7.78 172 PRO A N 1
ATOM 705 C CA . PRO A 1 86 ? 10.281 23.521 -5.804 1.00 8.09 172 PRO A CA 1
ATOM 706 C C . PRO A 1 86 ? 9.613 24.428 -4.783 1.00 9.60 172 PRO A C 1
ATOM 707 O O . PRO A 1 86 ? 8.529 24.962 -5.021 1.00 9.45 172 PRO A O 1
ATOM 711 N N . SER A 1 87 ? 10.272 24.596 -3.645 1.00 6.79 173 SER A N 1
ATOM 712 C CA . SER A 1 87 ? 9.729 25.398 -2.564 1.00 6.67 173 SER A CA 1
ATOM 713 C C . SER A 1 87 ? 10.843 25.657 -1.566 1.00 5.60 173 SER A C 1
ATOM 714 O O . SER A 1 87 ? 11.966 25.183 -1.741 1.00 4.62 173 SER A O 1
ATOM 717 N N . CYS A 1 88 ? 10.525 26.403 -0.514 1.00 5.13 174 CYS A N 1
ATOM 718 C CA . CYS A 1 88 ? 11.511 26.714 0.501 1.00 5.39 174 CYS A CA 1
ATOM 719 C C . CYS A 1 88 ? 10.846 27.192 1.783 1.00 5.42 174 CYS A C 1
ATOM 720 O O . CYS A 1 88 ? 9.993 28.075 1.756 1.00 7.10 174 CYS A O 1
ATOM 723 N N . GLY A 1 89 ? 11.244 26.603 2.904 1.00 4.44 175 GLY A N 1
ATOM 724 C CA . GLY A 1 89 ? 10.671 26.995 4.179 1.00 3.15 175 GLY A CA 1
ATOM 725 C C . GLY A 1 89 ? 11.382 28.180 4.799 1.00 3.29 175 GLY A C 1
ATOM 726 O O . GLY A 1 89 ? 12.511 28.499 4.434 1.00 3.66 175 GLY A O 1
ATOM 727 N N . LEU A 1 90 ? 10.710 28.833 5.742 1.00 3.14 176 LEU A N 1
ATOM 728 C CA . LEU A 1 90 ? 11.261 29.989 6.441 1.00 3.60 176 LEU A CA 1
ATOM 729 C C . LEU A 1 90 ? 11.007 29.827 7.933 1.00 4.51 176 LEU A C 1
ATOM 730 O O . LEU A 1 90 ? 9.982 29.279 8.343 1.00 6.68 176 LEU A O 1
ATOM 735 N N . ILE A 1 91 ? 11.943 30.312 8.740 1.00 3.06 177 ILE A N 1
ATOM 736 C CA . ILE A 1 91 ? 11.843 30.237 10.191 1.00 4.34 177 ILE A CA 1
ATOM 737 C C . ILE A 1 91 ? 12.236 31.613 10.740 1.00 4.93 177 ILE A C 1
ATOM 738 O O . ILE A 1 91 ? 13.182 32.227 10.250 1.00 4.54 177 ILE A O 1
ATOM 743 N N . THR A 1 92 ? 11.506 32.111 11.737 1.00 3.03 178 THR A N 1
ATOM 744 C CA . THR A 1 92 ? 11.813 33.428 12.291 1.00 4.06 178 THR A CA 1
ATOM 745 C C . THR A 1 92 ? 13.185 33.451 12.943 1.00 4.21 178 THR A C 1
ATOM 746 O O . THR A 1 92 ? 13.678 32.425 13.408 1.00 4.79 178 THR A O 1
ATOM 750 N N . LYS A 1 93 ? 13.797 34.630 12.979 1.00 3.37 179 LYS A N 1
ATOM 751 C CA . LYS A 1 93 ? 15.112 34.783 13.585 1.00 4.97 179 LYS A CA 1
ATOM 752 C C . LYS A 1 93 ? 15.143 34.257 15.022 1.00 5.73 179 LYS A C 1
ATOM 753 O O . LYS A 1 93 ? 16.042 33.503 15.393 1.00 5.80 179 LYS A O 1
ATOM 759 N N A THR A 1 94 ? 14.152 34.649 15.816 0.50 5.27 180 THR A N 1
ATOM 760 N N B THR A 1 94 ? 14.163 34.650 15.830 0.50 5.02 180 THR A N 1
ATOM 761 C CA A THR A 1 94 ? 14.066 34.214 17.205 0.50 5.40 180 THR A CA 1
ATOM 762 C CA B THR A 1 94 ? 14.130 34.207 17.219 0.50 5.11 180 THR A CA 1
ATOM 763 C C A THR A 1 94 ? 14.000 32.697 17.316 0.50 4.52 180 THR A C 1
ATOM 764 C C B THR A 1 94 ? 13.993 32.688 17.335 0.50 4.26 180 THR A C 1
ATOM 765 O O A THR A 1 94 ? 14.719 32.092 18.110 0.50 5.25 180 THR A O 1
ATOM 766 O O B THR A 1 94 ? 14.660 32.067 18.162 0.50 5.07 180 THR A O 1
ATOM 773 N N . ASP A 1 95 ? 13.139 32.087 16.510 1.00 3.27 181 ASP A N 1
ATOM 774 C CA . ASP A 1 95 ? 12.969 30.636 16.538 1.00 3.82 181 ASP A CA 1
ATOM 775 C C . ASP A 1 95 ? 14.257 29.934 16.124 1.00 2.89 181 ASP A C 1
ATOM 776 O O . ASP A 1 95 ? 14.663 28.940 16.739 1.00 2.37 181 ASP A O 1
ATOM 781 N N . ALA A 1 96 ? 14.900 30.454 15.084 1.00 3.60 182 ALA A N 1
ATOM 782 C CA . ALA A 1 96 ? 16.142 29.868 14.591 1.00 2.92 182 ALA A CA 1
ATOM 783 C C . ALA A 1 96 ? 17.230 29.926 15.663 1.00 4.28 182 ALA A C 1
ATOM 784 O O . ALA A 1 96 ? 17.971 28.964 15.859 1.00 5.48 182 ALA A O 1
ATOM 786 N N . GLU A 1 97 ? 17.323 31.053 16.360 1.00 2.95 183 GLU A N 1
ATOM 787 C CA . GLU A 1 97 ? 18.327 31.205 17.406 1.00 4.32 183 GLU A CA 1
ATOM 788 C C . GLU A 1 97 ? 18.100 30.223 18.550 1.00 3.84 183 GLU A C 1
ATOM 789 O O . GLU A 1 97 ? 19.049 29.646 19.075 1.00 5.16 183 GLU A O 1
ATOM 795 N N . ARG A 1 98 ? 16.842 30.032 18.937 1.00 4.46 184 ARG A N 1
ATOM 796 C CA . ARG A 1 98 ? 16.527 29.115 20.028 1.00 4.69 184 ARG A CA 1
ATOM 797 C C . ARG A 1 98 ? 16.749 27.671 19.610 1.00 4.12 184 ARG A C 1
ATOM 798 O O . ARG A 1 98 ? 17.231 26.851 20.395 1.00 4.82 184 ARG A O 1
ATOM 806 N N . LEU A 1 99 ? 16.409 27.363 18.363 1.00 4.14 185 LEU A N 1
ATOM 807 C CA . LEU A 1 99 ? 16.597 26.018 17.837 1.00 4.23 185 LEU A CA 1
ATOM 808 C C . LEU A 1 99 ? 18.083 25.663 17.823 1.00 4.82 185 LEU A C 1
ATOM 809 O O . LEU A 1 99 ? 18.481 24.588 18.272 1.00 4.24 185 LEU A O 1
ATOM 814 N N . CYS A 1 100 ? 18.905 26.572 17.308 1.00 4.59 186 CYS A N 1
ATOM 815 C CA . CYS A 1 100 ? 20.344 26.325 17.240 1.00 5.50 186 CYS A CA 1
ATOM 816 C C . CYS A 1 100 ? 20.954 26.250 18.633 1.00 6.11 186 CYS A C 1
ATOM 817 O O . CYS A 1 100 ? 21.865 25.455 18.882 1.00 5.64 186 CYS A O 1
ATOM 820 N N . ASN A 1 101 ? 20.449 27.071 19.548 1.00 4.92 187 ASN A N 1
ATOM 821 C CA . ASN A 1 101 ? 20.961 27.057 20.905 1.00 5.65 187 ASN A CA 1
ATOM 822 C C . ASN A 1 101 ? 20.650 25.721 21.565 1.00 6.12 187 ASN A C 1
ATOM 823 O O . ASN A 1 101 ? 21.506 25.128 22.223 1.00 6.65 187 ASN A O 1
ATOM 828 N N . ALA A 1 102 ? 19.425 25.242 21.377 1.00 5.09 188 ALA A N 1
ATOM 829 C CA . ALA A 1 102 ? 19.007 23.978 21.968 1.00 6.52 188 ALA A CA 1
ATOM 830 C C . ALA A 1 102 ? 19.805 22.797 21.431 1.00 6.45 188 ALA A C 1
ATOM 831 O O . ALA A 1 102 ? 20.120 21.864 22.171 1.00 7.43 188 ALA A O 1
ATOM 833 N N . LEU A 1 103 ? 20.136 22.842 20.144 1.00 6.05 189 LEU A N 1
ATOM 834 C CA . LEU A 1 103 ? 20.880 21.760 19.503 1.00 5.39 189 LEU A CA 1
ATOM 835 C C . LEU A 1 103 ? 22.391 21.815 19.681 1.00 5.95 189 LEU A C 1
ATOM 836 O O . LEU A 1 103 ? 23.022 20.805 20.012 1.00 7.77 189 LEU A O 1
ATOM 841 N N . LEU A 1 104 ? 22.971 22.989 19.452 1.00 8.53 190 LEU A N 1
ATOM 842 C CA . LEU A 1 104 ? 24.416 23.168 19.554 1.00 10.17 190 LEU A CA 1
ATOM 843 C C . LEU A 1 104 ? 24.957 23.178 20.978 1.00 12.36 190 LEU A C 1
ATOM 844 O O . LEU A 1 104 ? 26.034 22.640 21.240 1.00 13.96 190 LEU A O 1
ATOM 849 N N . TYR A 1 105 ? 24.215 23.796 21.889 1.00 14.32 191 TYR A N 1
ATOM 850 C CA . TYR A 1 105 ? 24.631 23.891 23.282 1.00 18.37 191 TYR A CA 1
ATOM 851 C C . TYR A 1 105 ? 23.612 23.242 24.215 1.00 22.35 191 TYR A C 1
ATOM 852 O O . TYR A 1 105 ? 22.411 23.258 23.946 1.00 24.71 191 TYR A O 1
ATOM 861 N N . GLY A 1 106 ? 24.094 22.668 25.312 1.00 26.35 192 GLY A N 1
ATOM 862 C CA . GLY A 1 106 ? 23.194 22.028 26.256 1.00 30.42 192 GLY A CA 1
ATOM 863 C C . GLY A 1 106 ? 22.269 21.012 25.610 1.00 32.90 192 GLY A C 1
ATOM 864 O O . GLY A 1 106 ? 22.480 20.675 24.424 1.00 34.66 192 GLY A O 1
#